Protein AF-Q497K8-F1 (afdb_monomer_lite)

InterPro domains:
  IPR013783 Immunoglobulin-like fold [G3DSA:2.60.40.10] (36-83)
  IPR036179 Immunoglobulin-like domain superfamily [SSF48726] (35-80)
  IPR050831 Carcinoembryonic antigen-related cell adhesion [PTHR44427] (1-78)

Foldseek 3Di:
DDDDPDDPPPPPPVVVVVVVVVVVVVVPPPPQPPWDWAWVVNDDDPPDDIDIDIPSDDPPQPDDDDDDDPDPPPPPDPPRDDD

Sequence (83 aa):
MEPPSALPPMCVPWQGLLFTASLLTIWNIPTSAKPTIESVPPAVLEGKNVLLLAHNLPDNLLAYHWFKGKRPIDNDLIIIMSP

Secondary structure (DSSP, 8-state):
-----PPPP----HHHHHHHHHHHHHHT---PPPPEEEEESSS--TT---EEEEES--TT---------SS---TT-------

Organism: Mus musculus (NCBI:txid10090)

pLDDT: mean 74.31, std 15.95, range [28.7, 93.5]

Structure (mmCIF, N/CA/C/O backbone):
data_AF-Q497K8-F1
#
_entry.id   AF-Q497K8-F1
#
loop_
_atom_site.group_PDB
_atom_site.id
_atom_site.type_symbol
_atom_site.label_atom_id
_atom_site.label_alt_id
_atom_site.label_comp_id
_atom_site.label_asym_id
_atom_site.label_entity_id
_atom_site.label_seq_id
_atom_site.pdbx_PDB_ins_code
_atom_site.Cartn_x
_atom_site.Cartn_y
_atom_site.Cartn_z
_atom_site.occupancy
_atom_site.B_iso_or_equiv
_atom_site.auth_seq_id
_atom_site.auth_comp_id
_atom_site.auth_asym_id
_atom_site.auth_atom_id
_atom_site.pdbx_PDB_model_num
ATOM 1 N N . MET A 1 1 ? 48.477 -5.405 -55.902 1.00 46.03 1 MET A N 1
ATOM 2 C CA . MET A 1 1 ? 48.186 -5.868 -54.530 1.00 46.03 1 MET A CA 1
ATOM 3 C C . MET A 1 1 ? 47.370 -4.775 -53.880 1.00 46.03 1 MET A C 1
ATOM 5 O O . MET A 1 1 ? 47.934 -3.751 -53.531 1.00 46.03 1 MET A O 1
ATOM 9 N N . GLU A 1 2 ? 46.055 -4.951 -53.833 1.00 53.25 2 GLU A N 1
ATOM 10 C CA . GLU A 1 2 ? 45.122 -3.988 -53.240 1.00 53.25 2 GLU A CA 1
ATOM 11 C C . GLU A 1 2 ? 44.616 -4.587 -51.920 1.00 53.25 2 GLU A C 1
ATOM 13 O O . GLU A 1 2 ? 44.202 -5.752 -51.931 1.00 53.25 2 GLU A O 1
ATOM 18 N N . PRO A 1 3 ? 44.705 -3.889 -50.775 1.00 60.03 3 PRO A N 1
ATOM 19 C CA . PRO A 1 3 ? 44.158 -4.405 -49.529 1.00 60.03 3 PRO A CA 1
ATOM 20 C C . PRO A 1 3 ? 42.627 -4.239 -49.524 1.00 60.03 3 PRO A C 1
ATOM 22 O O . PRO A 1 3 ? 42.113 -3.265 -50.076 1.00 60.03 3 PRO A O 1
ATOM 25 N N . PRO A 1 4 ? 41.877 -5.168 -48.909 1.00 62.09 4 PRO A N 1
ATOM 26 C CA . PRO A 1 4 ? 40.423 -5.121 -48.914 1.00 62.09 4 PRO A CA 1
ATOM 27 C C . PRO A 1 4 ? 39.920 -3.939 -48.078 1.00 62.09 4 PRO A C 1
ATOM 29 O O . PRO A 1 4 ? 40.358 -3.739 -46.944 1.00 62.09 4 PRO A O 1
ATOM 32 N N . SER A 1 5 ? 38.974 -3.180 -48.637 1.00 62.62 5 SER A N 1
ATOM 33 C CA . SER A 1 5 ? 38.186 -2.167 -47.934 1.00 62.62 5 SER A CA 1
ATOM 34 C C . SER A 1 5 ? 37.487 -2.789 -46.723 1.00 62.62 5 SER A C 1
ATOM 36 O O . SER A 1 5 ?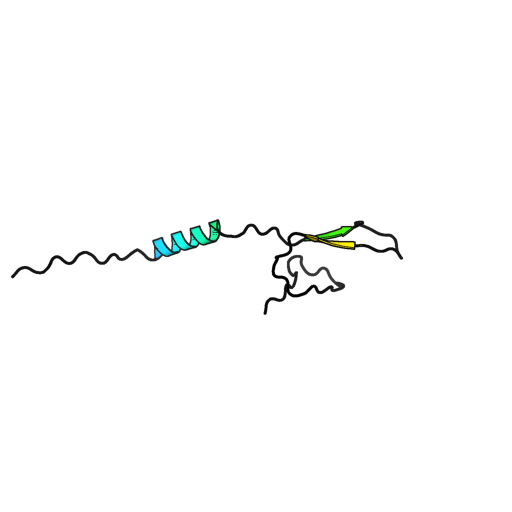 36.418 -3.385 -46.835 1.00 62.62 5 SER A O 1
ATOM 38 N N . ALA A 1 6 ? 38.106 -2.662 -45.553 1.00 63.16 6 ALA A N 1
ATOM 39 C CA . ALA A 1 6 ? 37.482 -3.004 -44.289 1.00 63.16 6 ALA A CA 1
ATOM 40 C C . ALA A 1 6 ? 36.456 -1.916 -43.946 1.00 63.16 6 ALA A C 1
ATOM 42 O O . ALA A 1 6 ? 36.809 -0.751 -43.757 1.00 63.16 6 ALA A O 1
ATOM 43 N N . LEU A 1 7 ? 35.178 -2.295 -43.879 1.00 65.62 7 LEU A N 1
ATOM 44 C CA . LEU A 1 7 ? 34.145 -1.465 -43.263 1.00 65.62 7 LEU A CA 1
ATOM 45 C C . LEU A 1 7 ? 34.557 -1.169 -41.810 1.00 65.62 7 LEU A C 1
ATOM 47 O O . LEU A 1 7 ? 35.028 -2.084 -41.125 1.00 65.62 7 LEU A O 1
ATOM 51 N N . PRO A 1 8 ? 34.403 0.075 -41.320 1.00 63.44 8 PRO A N 1
ATOM 52 C CA . PRO A 1 8 ? 34.756 0.390 -39.947 1.00 63.44 8 PRO A CA 1
ATOM 53 C C . PRO A 1 8 ? 33.899 -0.466 -39.004 1.00 63.44 8 PRO A C 1
ATOM 55 O O . PRO A 1 8 ? 32.691 -0.595 -39.230 1.00 63.44 8 PRO A O 1
ATOM 58 N N . PRO A 1 9 ? 34.490 -1.058 -37.950 1.00 66.81 9 PRO A N 1
ATOM 59 C CA . PRO A 1 9 ? 33.713 -1.757 -36.943 1.00 66.81 9 PRO A CA 1
ATOM 60 C C . PRO A 1 9 ? 32.701 -0.764 -36.374 1.00 66.81 9 PRO A C 1
ATOM 62 O O . PRO A 1 9 ? 33.083 0.305 -35.894 1.00 66.81 9 PRO A O 1
ATOM 65 N N . MET A 1 10 ? 31.411 -1.102 -36.461 1.00 59.31 10 MET A N 1
ATOM 66 C CA . MET A 1 10 ? 30.336 -0.378 -35.786 1.00 59.31 10 MET A CA 1
ATOM 67 C C . MET A 1 10 ? 30.546 -0.519 -34.278 1.00 59.31 10 MET A C 1
ATOM 69 O O . MET A 1 10 ? 29.934 -1.346 -33.607 1.00 59.31 10 MET A O 1
ATOM 73 N N . CYS A 1 11 ? 31.469 0.273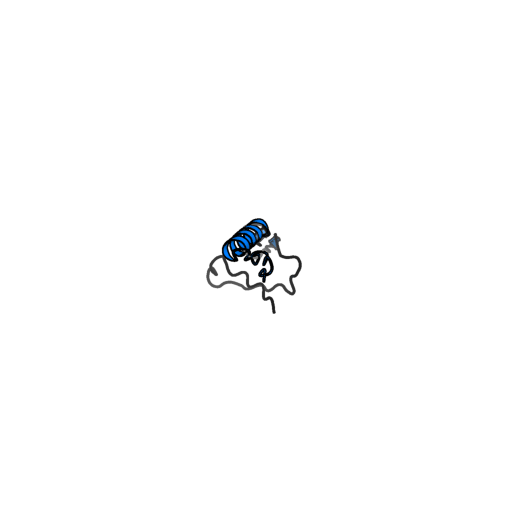 -33.747 1.00 64.62 11 CYS A N 1
ATOM 74 C CA . CYS A 1 11 ? 31.666 0.463 -32.331 1.00 64.62 11 CYS A CA 1
ATOM 75 C C . CYS A 1 11 ? 30.531 1.378 -31.893 1.00 64.62 11 CYS A C 1
ATOM 77 O O . CYS A 1 11 ? 30.660 2.601 -31.902 1.00 64.62 11 CYS A O 1
ATOM 79 N N . VAL A 1 12 ? 29.365 0.789 -31.627 1.00 66.06 12 VAL A N 1
ATOM 80 C CA . VAL A 1 12 ? 28.274 1.521 -30.993 1.00 66.06 12 VAL A CA 1
ATOM 81 C C . VAL A 1 12 ? 28.852 2.009 -29.665 1.00 66.06 12 VAL A C 1
ATOM 83 O O . VAL A 1 12 ? 29.273 1.167 -28.868 1.00 66.06 12 VAL A O 1
ATOM 86 N N . PRO A 1 13 ? 28.980 3.328 -29.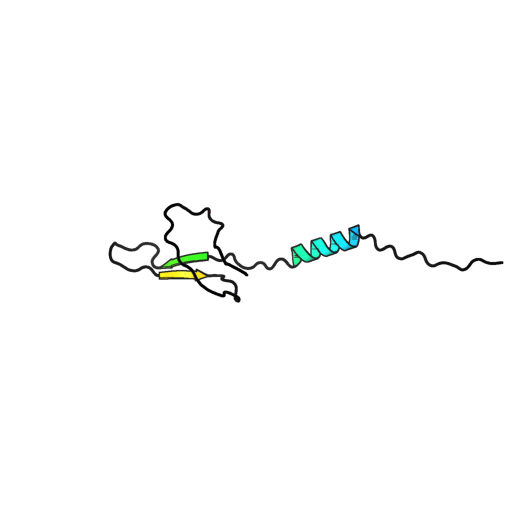431 1.00 78.81 13 PRO A N 1
ATOM 87 C CA . PRO A 1 13 ? 29.583 3.810 -28.202 1.00 78.81 13 PRO A CA 1
ATOM 88 C C . PRO A 1 13 ? 28.701 3.321 -27.058 1.00 78.81 13 PRO A C 1
ATOM 90 O O . PRO A 1 13 ? 27.552 3.749 -26.926 1.00 78.81 13 PRO A O 1
ATOM 93 N N . TRP A 1 14 ? 29.217 2.387 -26.259 1.00 77.69 14 TRP A N 1
ATOM 94 C CA . TRP A 1 14 ? 28.480 1.772 -25.156 1.00 77.69 14 TRP A CA 1
ATOM 95 C C . TRP A 1 14 ? 27.903 2.826 -24.219 1.00 77.69 14 TRP A C 1
ATOM 97 O O . TRP A 1 14 ? 26.814 2.642 -23.701 1.00 77.69 14 TRP A O 1
ATOM 107 N N . GLN A 1 15 ? 28.561 3.975 -24.078 1.00 83.81 15 GLN A N 1
ATOM 108 C CA . GLN A 1 15 ? 28.052 5.136 -23.358 1.00 83.81 15 GLN A CA 1
ATOM 109 C C . GLN A 1 15 ? 26.696 5.620 -23.890 1.00 83.81 15 GLN A C 1
ATOM 111 O O . GLN A 1 15 ? 25.808 5.893 -23.093 1.00 83.81 15 GLN A O 1
ATOM 116 N N . GLY A 1 16 ? 26.504 5.700 -25.210 1.00 88.62 16 GLY A N 1
ATOM 117 C CA . GLY A 1 16 ? 25.227 6.101 -25.809 1.00 88.62 16 GLY A CA 1
ATOM 118 C C . GLY A 1 16 ? 24.139 5.046 -25.611 1.00 88.62 16 GLY A C 1
ATOM 119 O O . GLY A 1 16 ? 22.999 5.379 -25.285 1.00 88.62 16 GLY A O 1
ATOM 120 N N . LEU A 1 17 ? 24.498 3.766 -25.726 1.00 89.56 17 LEU A N 1
ATOM 121 C CA . LEU A 1 17 ? 23.577 2.662 -25.447 1.00 89.56 17 LEU A CA 1
ATOM 122 C C . LEU A 1 17 ? 23.182 2.610 -23.961 1.00 89.56 17 LEU A C 1
ATOM 124 O O . LEU A 1 17 ? 22.012 2.464 -23.634 1.00 89.56 17 LEU A O 1
ATOM 128 N N . LEU A 1 18 ? 24.136 2.786 -23.049 1.00 89.94 18 LEU A N 1
ATOM 129 C CA . LEU A 1 18 ? 23.891 2.828 -21.607 1.00 89.94 18 LEU A CA 1
ATOM 130 C C . LEU A 1 18 ? 23.073 4.060 -21.215 1.00 89.94 18 LEU A C 1
ATOM 132 O O . LEU A 1 18 ? 22.181 3.963 -20.378 1.00 89.94 18 LEU A O 1
ATOM 136 N N . PHE A 1 19 ? 23.334 5.208 -21.840 1.00 88.81 19 PHE A N 1
ATOM 137 C CA . PHE A 1 19 ? 22.570 6.430 -21.612 1.00 88.81 19 PHE A CA 1
ATOM 138 C C . PHE A 1 19 ? 21.115 6.277 -22.063 1.00 88.81 19 PHE A C 1
ATOM 140 O O . PHE A 1 19 ? 20.196 6.605 -21.316 1.00 88.81 19 PHE A O 1
ATOM 147 N N . THR A 1 20 ? 20.895 5.715 -23.253 1.00 89.88 20 THR A N 1
ATOM 148 C CA . THR A 1 20 ? 19.545 5.433 -23.761 1.00 89.88 20 THR A CA 1
ATOM 149 C C . THR A 1 20 ? 18.835 4.361 -22.937 1.00 89.88 20 THR A C 1
ATOM 151 O O . THR A 1 20 ? 17.666 4.544 -22.613 1.00 89.88 20 THR A O 1
ATOM 154 N N . ALA A 1 21 ? 19.530 3.305 -22.505 1.00 88.06 21 ALA A N 1
ATOM 155 C CA . ALA A 1 21 ? 18.983 2.309 -21.584 1.00 88.06 21 ALA A CA 1
ATOM 156 C C . ALA A 1 21 ? 18.587 2.931 -20.232 1.00 88.06 21 ALA A C 1
ATOM 158 O O . ALA A 1 21 ? 17.499 2.658 -19.735 1.00 88.06 21 ALA A O 1
ATOM 159 N N . SER A 1 22 ? 19.415 3.821 -19.674 1.00 89.38 22 SER A N 1
ATOM 160 C CA . SER A 1 22 ? 19.121 4.547 -18.430 1.00 89.38 22 SER A CA 1
ATOM 161 C C . SER A 1 22 ? 17.880 5.441 -18.568 1.00 89.38 22 SER A C 1
ATOM 163 O O . SER A 1 22 ? 16.952 5.359 -17.762 1.00 89.38 22 SER A O 1
ATOM 165 N N . LEU A 1 23 ? 17.790 6.220 -19.651 1.00 89.88 23 LEU A N 1
ATOM 166 C CA . LEU A 1 23 ? 16.598 7.011 -19.980 1.00 89.88 23 LEU A CA 1
ATOM 167 C C . LEU A 1 23 ? 15.348 6.137 -20.126 1.00 89.88 23 LEU A C 1
ATOM 169 O O . LEU A 1 23 ? 14.296 6.490 -19.595 1.00 89.88 23 LEU A O 1
ATOM 173 N N . LEU A 1 24 ? 15.466 4.982 -20.790 1.00 87.50 24 LEU A N 1
ATOM 174 C CA . LEU A 1 24 ? 14.374 4.016 -20.895 1.00 87.50 24 LEU A CA 1
ATOM 175 C C . LEU A 1 24 ? 13.946 3.514 -19.517 1.00 87.50 24 LEU A C 1
ATOM 177 O O . LEU A 1 24 ? 12.748 3.429 -19.266 1.00 87.50 24 LEU A O 1
ATOM 181 N N . THR A 1 25 ? 14.878 3.199 -18.616 1.00 81.50 25 THR A N 1
ATOM 182 C CA . THR A 1 25 ? 14.516 2.732 -17.269 1.00 81.50 25 THR A CA 1
ATOM 183 C C . THR A 1 25 ? 13.781 3.795 -16.471 1.00 81.50 25 THR A C 1
ATOM 185 O O . THR A 1 25 ? 12.794 3.454 -15.835 1.00 81.50 25 THR A O 1
ATOM 188 N N . ILE A 1 26 ? 14.182 5.068 -16.567 1.00 82.00 26 ILE A N 1
ATOM 189 C CA . ILE A 1 26 ? 13.507 6.188 -15.892 1.00 82.00 26 ILE A CA 1
ATOM 190 C C . ILE A 1 26 ? 12.096 6.388 -16.454 1.00 82.00 26 ILE A C 1
ATOM 192 O O . ILE A 1 26 ? 11.146 6.560 -15.695 1.00 82.00 26 ILE A O 1
ATOM 196 N N . TRP A 1 27 ? 11.944 6.328 -17.778 1.00 81.38 27 TRP A N 1
ATOM 197 C CA . TRP A 1 27 ? 10.645 6.488 -18.434 1.00 81.38 27 TRP A CA 1
ATOM 198 C C . TRP A 1 27 ? 9.687 5.324 -18.146 1.00 81.38 27 TRP A C 1
ATOM 200 O O . TRP A 1 27 ? 8.473 5.505 -18.137 1.00 81.38 27 TRP A O 1
ATOM 210 N N . ASN A 1 28 ? 10.228 4.130 -17.897 1.00 67.19 28 ASN A N 1
ATOM 211 C CA . ASN A 1 28 ? 9.457 2.930 -17.581 1.00 67.19 28 ASN A CA 1
ATOM 212 C C . ASN A 1 28 ? 9.326 2.665 -16.078 1.00 67.19 28 ASN A C 1
ATOM 214 O O . ASN A 1 28 ? 8.833 1.595 -15.727 1.00 67.19 28 ASN A O 1
ATOM 218 N N . ILE A 1 29 ? 9.735 3.585 -15.188 1.00 71.94 29 ILE A N 1
ATOM 219 C CA . ILE A 1 29 ? 9.437 3.440 -13.758 1.00 71.94 29 ILE A CA 1
ATOM 220 C C . ILE A 1 29 ? 7.914 3.422 -13.637 1.00 71.94 29 ILE A C 1
ATOM 222 O O . ILE A 1 29 ? 7.274 4.448 -13.897 1.00 71.94 29 ILE A O 1
ATOM 226 N N . PRO A 1 30 ? 7.304 2.286 -13.254 1.00 65.81 30 PRO A N 1
ATOM 227 C CA . PRO A 1 30 ? 5.880 2.264 -13.015 1.00 65.81 30 PRO A CA 1
ATOM 228 C C . PRO A 1 30 ? 5.639 3.265 -11.897 1.00 65.81 30 PRO A C 1
ATOM 230 O O . PRO A 1 30 ? 6.197 3.130 -10.806 1.00 65.81 30 PRO A O 1
ATOM 233 N N . THR A 1 31 ? 4.812 4.275 -12.155 1.00 62.34 31 THR A N 1
ATOM 234 C CA . THR A 1 31 ? 4.261 5.112 -11.086 1.00 62.34 31 THR A CA 1
ATOM 235 C C . THR A 1 31 ? 3.224 4.264 -10.352 1.00 62.34 31 THR A C 1
ATOM 237 O O . THR A 1 31 ? 2.025 4.512 -10.416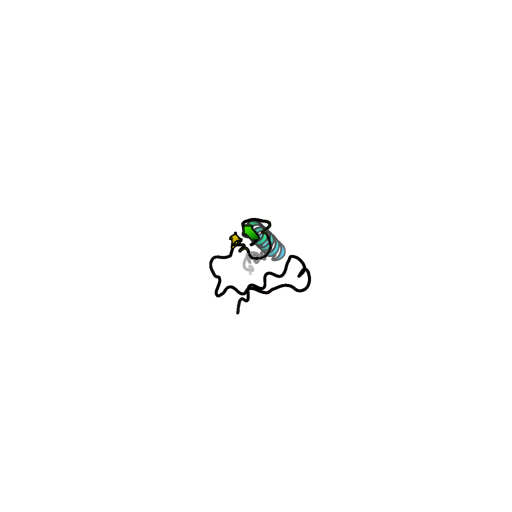 1.00 62.34 31 THR A O 1
ATOM 240 N N . SER A 1 32 ? 3.680 3.173 -9.734 1.00 64.56 32 SER A N 1
ATOM 241 C CA . SER A 1 32 ? 2.860 2.374 -8.844 1.00 64.56 32 SER A CA 1
ATOM 242 C C . SER A 1 32 ? 2.540 3.284 -7.676 1.00 64.56 32 SER A C 1
ATOM 244 O O . SER A 1 32 ? 3.448 3.773 -7.000 1.00 64.56 32 SER A O 1
ATOM 246 N N . ALA A 1 33 ? 1.257 3.574 -7.483 1.00 72.06 33 ALA A N 1
ATOM 247 C CA . ALA A 1 33 ? 0.821 4.369 -6.352 1.00 72.06 33 ALA A CA 1
ATOM 248 C C . ALA A 1 33 ? 1.384 3.744 -5.063 1.00 72.06 33 ALA A C 1
ATOM 250 O O . ALA A 1 33 ? 1.388 2.520 -4.911 1.00 72.06 33 ALA A O 1
ATOM 251 N N . LYS A 1 34 ? 1.936 4.578 -4.169 1.00 78.19 34 LYS A N 1
ATOM 252 C CA . LYS A 1 34 ? 2.522 4.095 -2.911 1.00 78.19 34 LYS A CA 1
ATOM 253 C C . LYS A 1 34 ? 1.417 3.362 -2.133 1.00 78.19 34 LYS A C 1
ATOM 255 O O . LYS A 1 34 ? 0.337 3.943 -1.982 1.00 78.19 34 LYS A O 1
ATOM 260 N N . PRO A 1 35 ? 1.659 2.137 -1.633 1.00 82.25 35 PRO A N 1
ATOM 261 C CA . PRO A 1 35 ? 0.703 1.465 -0.769 1.00 82.25 35 PRO A CA 1
ATOM 262 C C . PRO A 1 35 ? 0.403 2.329 0.456 1.00 82.25 35 PRO A C 1
ATOM 264 O O . PRO A 1 35 ? 1.323 2.825 1.113 1.00 82.25 35 PRO A O 1
ATOM 267 N N . THR A 1 36 ? -0.873 2.523 0.764 1.00 85.69 36 THR A N 1
ATOM 268 C CA . THR A 1 36 ? -1.323 3.346 1.894 1.00 85.69 36 THR A CA 1
ATOM 269 C C . THR A 1 36 ? -2.305 2.575 2.763 1.00 85.69 36 THR A C 1
ATOM 271 O O . THR A 1 36 ? -3.032 1.717 2.271 1.00 85.69 36 THR A O 1
ATOM 274 N N . ILE A 1 37 ? -2.316 2.868 4.067 1.00 87.44 37 ILE A N 1
ATOM 275 C CA . ILE A 1 37 ? -3.271 2.300 5.026 1.00 87.44 37 ILE A CA 1
ATOM 276 C C . ILE A 1 37 ? -4.068 3.448 5.644 1.00 87.44 37 ILE A C 1
ATOM 278 O O . ILE A 1 37 ? -3.483 4.383 6.187 1.00 87.44 37 ILE A O 1
ATOM 282 N N . GLU A 1 38 ? -5.391 3.360 5.581 1.00 89.56 38 GLU A N 1
ATOM 283 C CA . GLU A 1 38 ? -6.335 4.310 6.167 1.00 89.56 38 GLU A CA 1
ATOM 284 C C . GLU A 1 38 ? -7.160 3.638 7.272 1.00 89.56 38 GLU A C 1
ATOM 286 O O . GLU A 1 38 ? -7.522 2.466 7.164 1.00 89.56 38 GLU A O 1
ATOM 291 N N . SER A 1 39 ? -7.476 4.373 8.341 1.00 90.81 39 SER A N 1
ATOM 292 C CA . SER A 1 39 ? -8.402 3.929 9.385 1.00 90.81 39 SER A CA 1
ATOM 293 C C . SER A 1 39 ? -9.807 4.490 9.172 1.00 90.81 39 SER A C 1
ATOM 295 O O . SER A 1 39 ? -9.996 5.695 9.014 1.00 90.81 39 SER A O 1
ATOM 297 N N . VAL A 1 40 ? -10.818 3.619 9.235 1.00 91.56 40 VAL A N 1
ATOM 298 C CA . VAL A 1 40 ? -12.229 3.995 9.103 1.00 91.56 40 VAL A CA 1
ATOM 299 C C . VAL A 1 40 ? -13.051 3.418 10.268 1.00 91.56 40 VAL A C 1
ATOM 301 O O . VAL A 1 40 ? -13.185 2.197 10.382 1.00 91.56 40 VAL A O 1
ATOM 304 N N . PRO A 1 41 ? -13.628 4.269 11.142 1.00 92.81 41 PRO A N 1
ATOM 305 C CA . PRO A 1 41 ? -13.450 5.722 11.182 1.00 92.81 41 PRO A CA 1
ATOM 306 C C . PRO A 1 41 ? -12.033 6.123 11.657 1.00 92.81 41 PRO A C 1
ATOM 308 O O . PRO A 1 41 ? -11.395 5.346 12.367 1.00 92.81 41 PRO A O 1
ATOM 311 N N . PRO A 1 42 ? -11.545 7.339 11.335 1.00 88.19 42 PRO A N 1
ATOM 312 C CA . PRO A 1 42 ? -10.177 7.766 11.660 1.00 88.19 42 PRO A CA 1
ATOM 313 C C . PRO A 1 42 ? -9.842 7.723 13.154 1.00 88.19 42 PRO A C 1
ATOM 315 O O . PRO A 1 42 ? -8.702 7.473 13.542 1.00 88.19 42 PRO A O 1
ATOM 318 N N . ALA A 1 43 ? -10.854 7.949 13.991 1.00 88.75 43 ALA A N 1
ATOM 319 C CA . ALA A 1 43 ? -10.778 7.851 15.436 1.00 88.75 43 ALA A CA 1
ATOM 320 C C . ALA A 1 43 ? -12.017 7.130 15.961 1.00 88.75 43 ALA A C 1
ATOM 322 O O . ALA A 1 43 ? -13.128 7.316 15.456 1.00 88.75 43 ALA A O 1
ATOM 323 N N . VAL A 1 44 ? -11.828 6.318 16.999 1.00 90.25 44 VAL A N 1
ATOM 324 C CA . VAL A 1 44 ? -12.910 5.558 17.621 1.00 90.25 44 VAL A CA 1
ATOM 325 C C . VAL A 1 44 ? -12.791 5.641 19.137 1.00 90.25 44 VAL A C 1
ATOM 327 O O . VAL A 1 44 ? -11.692 5.722 19.679 1.00 90.25 44 VAL A O 1
ATOM 330 N N . LEU A 1 45 ? -13.937 5.647 19.819 1.00 93.50 45 LEU A N 1
ATOM 331 C CA . LEU A 1 45 ? -13.987 5.581 21.277 1.00 93.50 45 LEU A CA 1
ATOM 332 C C . LEU A 1 45 ? -13.510 4.214 21.776 1.00 93.50 45 LEU A C 1
ATOM 334 O O . LEU A 1 45 ? -13.599 3.213 21.063 1.00 93.50 45 LEU A O 1
ATOM 338 N N . GLU A 1 46 ? -13.058 4.177 23.025 1.00 91.62 46 GLU A N 1
ATOM 339 C CA . GLU A 1 46 ? -12.672 2.935 23.687 1.00 91.62 46 GLU A CA 1
ATOM 340 C C . GLU A 1 46 ? -13.808 1.897 23.639 1.00 91.62 46 GLU A C 1
ATOM 342 O O . GLU A 1 46 ? -14.989 2.227 23.770 1.00 91.62 46 GLU A O 1
ATOM 347 N N . GLY A 1 47 ? -13.445 0.637 23.390 1.00 92.69 47 GLY A N 1
ATOM 348 C CA . GLY A 1 47 ? -14.395 -0.473 23.268 1.00 92.69 47 GLY A CA 1
ATOM 349 C C . GLY A 1 47 ? -15.101 -0.586 21.912 1.00 92.69 47 GLY A C 1
ATOM 350 O O . GLY A 1 47 ? -15.960 -1.451 21.751 1.00 92.69 47 GLY A O 1
ATOM 351 N N . LYS A 1 48 ? -14.758 0.253 20.928 1.00 93.19 48 LYS A N 1
ATOM 352 C CA . LYS A 1 48 ? -15.294 0.182 19.561 1.00 93.19 48 LYS A CA 1
ATOM 353 C C . LYS A 1 48 ? -14.243 -0.305 18.557 1.00 93.19 48 LYS A C 1
ATOM 355 O O . LYS A 1 48 ? -13.046 -0.287 18.826 1.00 93.19 48 LYS A O 1
ATOM 360 N N . ASN A 1 49 ? -14.715 -0.712 17.379 1.00 89.38 49 ASN A N 1
ATOM 361 C CA . ASN A 1 49 ? -13.875 -1.259 16.314 1.00 89.38 49 ASN A CA 1
ATOM 362 C C . ASN A 1 49 ? -13.480 -0.192 15.288 1.00 89.38 49 ASN A C 1
ATOM 364 O O . ASN A 1 49 ? -14.262 0.714 14.994 1.00 89.38 49 ASN A O 1
ATOM 368 N N . VAL A 1 50 ? -12.294 -0.362 14.703 1.00 90.25 50 VAL A N 1
ATOM 369 C CA . VAL A 1 50 ? -11.815 0.385 13.536 1.00 90.25 50 VAL A CA 1
ATOM 370 C C . VAL A 1 50 ? -11.497 -0.593 12.411 1.00 90.25 50 VAL A C 1
ATOM 372 O O . VAL A 1 50 ? -10.968 -1.677 12.666 1.00 90.25 50 VAL A O 1
ATOM 375 N N . LEU A 1 51 ? -11.820 -0.225 11.177 1.00 91.38 51 LEU A N 1
ATOM 376 C CA . LEU A 1 51 ? -11.384 -0.937 9.983 1.00 91.38 51 LEU A CA 1
ATOM 377 C C . LEU A 1 51 ? -10.097 -0.291 9.464 1.00 91.38 51 LEU A C 1
ATOM 379 O O . LEU A 1 51 ? -10.022 0.931 9.383 1.00 91.38 51 LEU A O 1
ATOM 383 N N . LEU A 1 52 ? -9.102 -1.099 9.098 1.00 89.44 52 LEU A N 1
ATOM 384 C CA . LEU A 1 52 ? -7.908 -0.623 8.401 1.00 89.44 52 LEU A CA 1
ATOM 385 C C . LEU A 1 52 ? -8.005 -1.031 6.931 1.00 89.44 52 LEU A C 1
ATOM 387 O O . LEU A 1 52 ? -8.012 -2.220 6.613 1.00 89.44 52 LEU A O 1
ATOM 391 N N . LEU A 1 53 ? -8.116 -0.045 6.049 1.00 89.19 53 LEU A N 1
ATOM 392 C CA . LEU A 1 53 ? -8.211 -0.217 4.604 1.00 89.19 53 LEU A CA 1
ATOM 393 C C . LEU A 1 53 ? -6.834 -0.007 3.988 1.00 89.19 53 LEU A C 1
ATOM 395 O O . LEU A 1 53 ? -6.198 1.013 4.231 1.00 89.19 53 LEU A O 1
ATOM 399 N N . ALA A 1 54 ? -6.376 -0.972 3.198 1.00 87.25 54 ALA A N 1
ATOM 400 C CA . ALA A 1 54 ? -5.129 -0.859 2.460 1.00 87.25 54 ALA A CA 1
ATOM 401 C C . ALA A 1 54 ? -5.424 -0.565 0.983 1.00 87.25 54 ALA A C 1
ATOM 403 O O . ALA A 1 54 ? -6.216 -1.262 0.347 1.00 87.25 54 ALA A O 1
ATOM 404 N N . HIS A 1 55 ? -4.787 0.469 0.448 1.00 85.19 55 HIS A N 1
ATOM 405 C CA . HIS A 1 55 ? -4.950 0.941 -0.922 1.00 85.19 55 HIS A CA 1
ATOM 406 C C . HIS A 1 55 ? -3.634 0.826 -1.683 1.00 85.19 55 HIS A C 1
ATOM 408 O O . HIS A 1 55 ? -2.560 0.832 -1.082 1.00 85.19 55 HIS A O 1
ATOM 414 N N . ASN A 1 56 ? -3.727 0.771 -3.015 1.00 84.31 56 ASN A N 1
ATOM 415 C CA . ASN A 1 56 ? -2.569 0.750 -3.916 1.00 84.31 56 ASN A CA 1
ATOM 416 C C . ASN A 1 56 ? -1.578 -0.379 -3.601 1.00 84.31 56 ASN A C 1
ATOM 418 O O . ASN A 1 56 ? -0.363 -0.222 -3.700 1.00 84.31 56 ASN A O 1
ATOM 422 N N . LEU A 1 57 ? -2.116 -1.509 -3.155 1.00 84.38 57 LEU A N 1
ATOM 423 C CA . LEU A 1 57 ? -1.342 -2.704 -2.893 1.00 84.38 57 LEU A CA 1
ATOM 424 C C . LEU A 1 57 ? -0.944 -3.365 -4.220 1.00 84.38 57 LEU A C 1
ATOM 426 O O . LEU A 1 57 ? -1.736 -3.336 -5.162 1.00 84.38 57 LEU A O 1
ATOM 430 N N . PRO A 1 58 ? 0.256 -3.958 -4.311 1.00 78.69 58 PRO A N 1
ATOM 431 C CA . PRO A 1 58 ? 0.647 -4.693 -5.503 1.00 78.69 58 PRO A CA 1
ATOM 432 C C . PRO A 1 58 ? -0.221 -5.950 -5.671 1.00 78.69 58 PRO A C 1
ATOM 434 O O . PRO A 1 58 ? -0.615 -6.581 -4.692 1.00 78.69 58 PRO A O 1
ATOM 437 N N . ASP A 1 59 ? -0.508 -6.337 -6.913 1.00 77.94 59 ASP A N 1
ATOM 438 C CA . ASP A 1 59 ? -1.418 -7.458 -7.205 1.00 77.94 59 ASP A CA 1
ATOM 439 C C . ASP A 1 59 ? -0.860 -8.832 -6.781 1.00 77.94 59 ASP A C 1
ATOM 441 O O . ASP A 1 59 ? -1.603 -9.796 -6.615 1.00 77.94 59 ASP A O 1
ATOM 445 N N . ASN A 1 60 ? 0.456 -8.945 -6.591 1.00 81.19 60 ASN A N 1
ATOM 446 C CA . ASN A 1 60 ? 1.173 -10.199 -6.348 1.00 81.19 60 ASN A CA 1
ATOM 447 C C . ASN A 1 60 ? 1.481 -10.468 -4.862 1.00 81.19 60 ASN A C 1
ATOM 449 O O . ASN A 1 60 ? 2.521 -11.039 -4.528 1.00 81.19 60 ASN A O 1
ATOM 453 N N . LEU A 1 61 ? 0.595 -10.062 -3.955 1.00 79.56 61 LEU A N 1
ATOM 454 C CA . LEU A 1 61 ? 0.788 -10.274 -2.520 1.00 79.56 61 LEU A CA 1
ATOM 455 C C . LEU A 1 61 ? 0.558 -11.733 -2.112 1.00 79.56 61 LEU A C 1
ATOM 457 O O . LEU A 1 61 ? -0.485 -12.318 -2.393 1.00 79.56 61 LEU A O 1
ATOM 461 N N . LEU A 1 62 ? 1.523 -12.301 -1.383 1.00 82.12 62 LEU A N 1
ATOM 462 C CA . LEU A 1 62 ? 1.449 -13.674 -0.867 1.00 82.12 62 LEU A CA 1
ATOM 463 C C . LEU A 1 62 ? 0.699 -13.765 0.469 1.00 82.12 62 LEU A C 1
ATOM 465 O O . LEU A 1 62 ? 0.016 -14.753 0.730 1.00 82.12 62 LEU A O 1
ATOM 469 N N . ALA A 1 63 ? 0.841 -12.754 1.329 1.00 81.00 63 ALA A N 1
ATOM 470 C CA . ALA A 1 63 ? 0.231 -12.722 2.653 1.00 81.00 63 ALA A CA 1
ATOM 471 C C . ALA A 1 63 ? 0.150 -11.295 3.213 1.00 81.00 63 ALA A C 1
ATOM 473 O O . ALA A 1 63 ? 0.909 -10.410 2.815 1.00 81.00 63 ALA A O 1
ATOM 474 N N . TYR A 1 64 ? -0.735 -11.107 4.196 1.00 78.88 64 TYR A N 1
ATOM 475 C CA . TYR A 1 64 ? -0.827 -9.895 5.008 1.00 78.88 64 TYR A CA 1
ATOM 476 C C . TYR A 1 64 ? -0.438 -10.197 6.454 1.00 78.88 64 TYR A C 1
ATOM 478 O O . TYR A 1 64 ? -0.937 -11.152 7.052 1.00 78.88 64 TYR A O 1
ATOM 486 N N . HIS A 1 65 ? 0.403 -9.343 7.036 1.00 79.69 65 HIS A N 1
ATOM 487 C CA . HIS A 1 65 ? 0.811 -9.432 8.434 1.00 79.69 65 HIS A CA 1
ATOM 488 C C . HIS A 1 65 ? 0.538 -8.110 9.149 1.00 79.69 65 HIS A C 1
ATOM 490 O O . HIS A 1 65 ? 0.920 -7.044 8.670 1.00 79.69 65 HIS A O 1
ATOM 496 N N . TRP A 1 66 ? -0.103 -8.188 10.316 1.00 78.75 66 TRP A N 1
ATOM 497 C CA . TRP A 1 66 ? -0.404 -7.027 11.148 1.00 78.75 66 TRP A CA 1
ATOM 498 C C . TRP A 1 66 ? 0.472 -7.021 12.393 1.00 78.75 66 TRP A C 1
ATOM 500 O O . TRP A 1 66 ? 0.550 -8.012 13.119 1.00 78.75 66 TRP A O 1
ATOM 510 N N . PHE A 1 67 ? 1.089 -5.874 12.669 1.00 78.06 67 PHE A N 1
ATOM 511 C CA . PHE A 1 67 ? 1.924 -5.670 13.845 1.00 78.06 67 PHE A CA 1
ATOM 512 C C . PHE A 1 67 ? 1.432 -4.457 14.623 1.00 78.06 67 PHE A C 1
ATOM 514 O O . PHE A 1 67 ? 1.231 -3.377 14.071 1.00 78.06 67 PHE A O 1
ATOM 521 N N . LYS A 1 68 ? 1.276 -4.615 15.937 1.00 76.81 68 LYS A N 1
ATOM 522 C CA . LYS A 1 68 ? 1.038 -3.483 16.831 1.00 76.81 68 LYS A CA 1
ATOM 523 C C . LYS A 1 68 ? 2.379 -2.804 17.114 1.00 76.81 68 LYS A C 1
ATOM 525 O O . LYS A 1 68 ? 3.183 -3.322 17.889 1.00 76.81 68 LYS A O 1
ATOM 530 N N . GLY A 1 69 ? 2.639 -1.662 16.480 1.00 71.06 69 GLY A N 1
ATOM 531 C CA . GLY A 1 69 ? 3.854 -0.883 16.728 1.00 71.06 69 GLY A CA 1
ATOM 532 C C . GLY A 1 69 ? 3.919 -0.384 18.177 1.00 71.06 69 GLY A C 1
ATOM 533 O O . GLY A 1 69 ? 2.960 0.195 18.680 1.00 71.06 69 GLY A O 1
ATOM 534 N N . LYS A 1 70 ? 5.050 -0.591 18.867 1.00 59.50 70 LYS A N 1
ATOM 535 C CA . LYS A 1 70 ? 5.362 0.098 20.142 1.00 59.50 70 LYS A CA 1
ATOM 536 C C . LYS A 1 70 ? 6.042 1.460 19.932 1.00 59.50 70 LYS A C 1
ATOM 538 O O . LYS A 1 70 ? 6.206 2.209 20.887 1.00 59.50 70 LYS A O 1
ATOM 543 N N . ARG A 1 71 ? 6.477 1.758 18.705 1.00 55.88 71 ARG A N 1
ATOM 544 C CA . ARG A 1 71 ? 7.175 2.982 18.279 1.00 55.88 71 ARG A CA 1
ATOM 545 C C . ARG A 1 71 ? 6.728 3.301 16.847 1.00 55.88 71 ARG A C 1
ATOM 547 O O . ARG A 1 71 ? 6.380 2.338 16.157 1.00 55.88 71 ARG A O 1
ATOM 554 N N . PRO A 1 72 ? 6.738 4.570 16.395 1.00 48.41 72 PRO A N 1
ATOM 555 C CA . PRO A 1 72 ? 6.575 4.878 14.981 1.00 48.41 72 PRO A CA 1
ATOM 556 C C . PRO A 1 72 ? 7.691 4.135 14.256 1.00 48.41 72 PRO A C 1
ATOM 558 O O . PRO A 1 72 ? 8.871 4.422 14.457 1.00 48.41 72 PRO A O 1
ATOM 561 N N . ILE A 1 73 ? 7.329 3.082 13.534 1.00 55.66 73 ILE A N 1
ATOM 562 C CA . ILE A 1 73 ? 8.234 2.505 12.555 1.00 55.66 73 ILE A CA 1
ATOM 563 C C . ILE A 1 73 ? 8.328 3.606 11.509 1.00 55.66 73 ILE A C 1
ATOM 565 O O . ILE A 1 73 ? 7.292 4.064 11.027 1.00 55.66 73 ILE A O 1
ATOM 569 N N . ASP A 1 74 ? 9.541 4.102 11.283 1.00 49.12 74 ASP A N 1
ATOM 570 C CA . ASP A 1 74 ? 9.804 5.123 10.278 1.00 49.12 74 ASP A CA 1
ATOM 571 C C . ASP A 1 74 ? 9.096 4.740 8.971 1.00 49.12 74 ASP A C 1
ATOM 573 O O . ASP A 1 74 ? 9.019 3.554 8.630 1.00 49.12 74 ASP A O 1
ATOM 577 N N . ASN A 1 75 ? 8.498 5.727 8.310 1.00 49.84 75 ASN A N 1
ATOM 578 C CA . ASN A 1 75 ? 7.313 5.606 7.446 1.00 49.84 75 ASN A CA 1
ATOM 579 C C . ASN A 1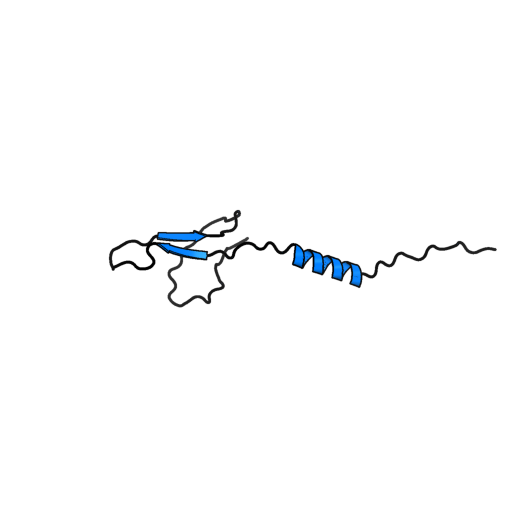 75 ? 7.535 4.856 6.113 1.00 49.84 75 ASN A C 1
ATOM 581 O O . ASN A 1 75 ? 6.749 5.004 5.174 1.00 49.84 75 ASN A O 1
ATOM 585 N N . ASP A 1 76 ? 8.593 4.057 6.022 1.00 46.03 76 ASP A N 1
ATOM 586 C CA . ASP A 1 76 ? 9.064 3.407 4.805 1.00 46.03 76 ASP A CA 1
ATOM 587 C C . ASP A 1 76 ? 9.167 1.883 4.893 1.00 46.03 76 ASP A C 1
ATOM 589 O O . ASP A 1 76 ? 9.461 1.247 3.883 1.00 46.03 76 ASP A O 1
ATOM 593 N N . LEU A 1 77 ? 8.862 1.255 6.035 1.00 46.06 77 LEU A N 1
ATOM 594 C CA . LEU A 1 77 ? 8.937 -0.204 6.142 1.00 46.06 77 LEU A CA 1
ATOM 595 C C . LEU A 1 77 ? 7.562 -0.872 6.254 1.00 46.06 77 LEU A C 1
ATOM 597 O O . LEU A 1 77 ? 7.203 -1.457 7.276 1.00 46.06 77 LEU A O 1
ATOM 601 N N . ILE A 1 78 ? 6.809 -0.848 5.151 1.00 53.16 78 ILE A N 1
ATOM 602 C CA . ILE A 1 78 ? 5.855 -1.928 4.879 1.00 53.16 78 ILE A CA 1
ATOM 603 C C . ILE A 1 78 ? 6.716 -3.115 4.437 1.00 53.16 78 ILE A C 1
ATOM 605 O O . ILE A 1 78 ? 7.162 -3.166 3.293 1.00 53.16 78 ILE A O 1
ATOM 609 N N . ILE A 1 79 ? 7.012 -4.041 5.356 1.00 50.59 79 ILE A N 1
ATOM 610 C CA . ILE A 1 79 ? 7.691 -5.295 5.000 1.00 50.59 79 ILE A CA 1
ATOM 611 C C . ILE A 1 79 ? 6.712 -6.123 4.164 1.00 50.59 79 ILE A C 1
ATOM 613 O O . ILE A 1 79 ? 5.921 -6.901 4.694 1.00 50.59 79 ILE A O 1
ATOM 617 N N . ILE A 1 80 ? 6.756 -5.936 2.848 1.00 48.22 80 ILE A N 1
ATOM 618 C CA . ILE A 1 80 ? 6.232 -6.898 1.885 1.00 48.22 80 ILE A CA 1
ATOM 619 C C . ILE A 1 80 ? 7.359 -7.910 1.687 1.00 48.22 80 ILE A C 1
ATOM 621 O O . ILE A 1 80 ? 8.339 -7.639 0.999 1.00 48.22 80 ILE A O 1
ATOM 625 N N . MET A 1 81 ? 7.269 -9.046 2.376 1.00 41.16 81 MET A N 1
ATOM 626 C CA . MET A 1 81 ? 8.237 -10.130 2.234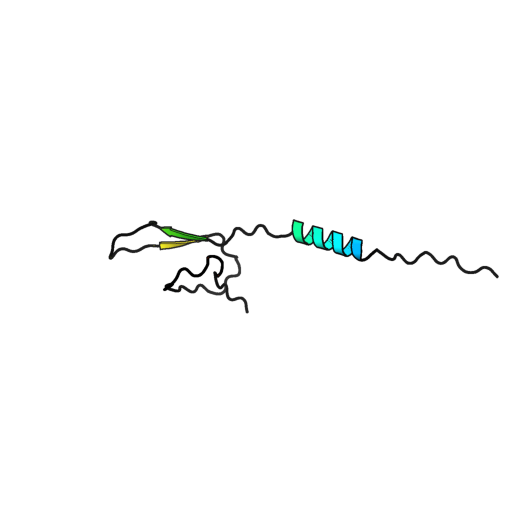 1.00 41.16 81 MET A CA 1
ATOM 627 C C . MET A 1 81 ? 8.046 -10.774 0.852 1.00 41.16 81 MET A C 1
ATOM 629 O O . MET A 1 81 ? 7.089 -11.515 0.642 1.00 41.16 81 MET A O 1
ATOM 633 N N . SER A 1 82 ? 8.926 -10.450 -0.096 1.00 28.70 82 SER A N 1
ATOM 634 C CA . SER A 1 82 ? 9.141 -11.236 -1.320 1.00 28.70 82 SER A CA 1
ATOM 635 C C . SER A 1 82 ? 10.234 -12.283 -1.035 1.00 28.70 82 SER A C 1
ATOM 637 O O . SER A 1 82 ? 11.150 -11.945 -0.282 1.00 28.70 82 SER A O 1
ATOM 639 N N . PRO A 1 83 ? 10.134 -13.526 -1.558 1.00 40.25 83 PRO A N 1
ATOM 640 C CA . PRO A 1 83 ? 11.097 -14.607 -1.302 1.00 40.25 83 PRO A CA 1
ATOM 641 C C . PRO A 1 83 ? 12.528 -14.293 -1.748 1.00 40.25 83 PRO A C 1
ATOM 643 O O . PRO A 1 83 ? 12.692 -13.499 -2.705 1.00 40.25 83 PRO A O 1
#

Radius of gyration: 26.36 Å; chains: 1; bounding box: 64×22×78 Å